Protein AF-A0A0Q8PZN9-F1 (afdb_monomer_lite)

pLDDT: mean 74.72, std 14.5, range [47.41, 95.44]

Foldseek 3Di:
DCVVCVVVVVVDDQQDKDFDDDPPDGPDIDGDHPDPVPPPDDPPVVVVVVVVVVVCPDD

Radius of gyration: 14.73 Å; chains: 1; bounding box: 26×35×27 Å

Sequence (59 aa):
MFFEQVPAWLDVQPGDVLRMYEGSRICGRATVRWIEQATWRMPEAEQERFARWLLAPEV

Structure (mmCIF, N/CA/C/O backbone):
data_AF-A0A0Q8PZN9-F1
#
_entry.id   AF-A0A0Q8PZN9-F1
#
loop_
_atom_site.group_PDB
_atom_site.id
_atom_site.type_symbol
_atom_site.label_atom_id
_atom_site.label_alt_id
_atom_site.label_comp_id
_atom_site.label_asym_id
_atom_site.label_entity_id
_atom_site.label_seq_id
_atom_site.pdbx_PDB_ins_code
_atom_site.Cartn_x
_atom_site.Cartn_y
_atom_site.Cartn_z
_atom_site.occupancy
_atom_site.B_iso_or_equiv
_atom_site.auth_seq_id
_atom_site.auth_comp_id
_atom_site.auth_asym_id
_atom_site.auth_atom_id
_atom_site.pdbx_PDB_model_num
ATOM 1 N N . MET A 1 1 ? 4.657 -11.050 -12.860 1.00 47.41 1 MET A N 1
ATOM 2 C CA . MET A 1 1 ? 4.499 -9.610 -13.160 1.00 47.41 1 MET A CA 1
ATOM 3 C C . MET A 1 1 ? 3.153 -9.168 -12.616 1.00 47.41 1 MET A C 1
ATOM 5 O O . MET A 1 1 ? 2.161 -9.763 -13.001 1.00 47.41 1 MET A O 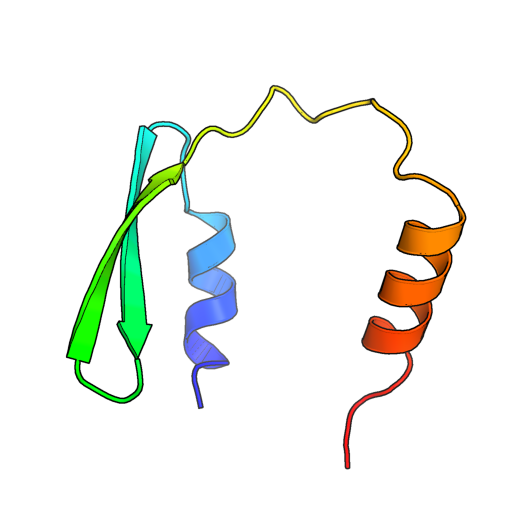1
ATOM 9 N N . PHE A 1 2 ? 3.121 -8.199 -11.698 1.00 52.97 2 PHE A N 1
ATOM 10 C CA . PHE A 1 2 ? 1.907 -7.746 -10.991 1.00 52.97 2 PHE A CA 1
ATOM 11 C C . PHE A 1 2 ? 1.356 -6.407 -11.530 1.00 52.97 2 PHE A C 1
ATOM 13 O O . PHE A 1 2 ? 0.565 -5.749 -10.864 1.00 52.97 2 PHE A O 1
ATOM 20 N N . PHE A 1 3 ? 1.772 -5.983 -12.730 1.00 49.91 3 PHE A N 1
ATOM 21 C CA . PHE A 1 3 ? 1.441 -4.661 -13.279 1.00 49.91 3 PHE A CA 1
ATOM 22 C C . PHE A 1 3 ? -0.062 -4.453 -13.524 1.00 49.91 3 PHE A C 1
ATOM 24 O O . PHE A 1 3 ? -0.562 -3.352 -13.322 1.00 49.91 3 PHE A O 1
ATOM 31 N N . GLU A 1 4 ? -0.804 -5.513 -13.852 1.00 54.34 4 GLU A N 1
ATOM 32 C CA . GLU A 1 4 ? -2.267 -5.456 -14.012 1.00 54.34 4 GLU A CA 1
ATOM 33 C C . GLU A 1 4 ? -3.018 -5.207 -12.696 1.00 54.34 4 GLU A C 1
ATOM 35 O O . GLU A 1 4 ? -4.179 -4.812 -12.715 1.00 54.34 4 GLU A O 1
ATOM 40 N N . GLN A 1 5 ? -2.369 -5.417 -11.545 1.00 54.19 5 GLN A N 1
ATOM 41 C CA . GLN A 1 5 ? -2.984 -5.213 -10.232 1.00 54.19 5 GLN A CA 1
ATOM 42 C C . GLN A 1 5 ? -2.726 -3.815 -9.671 1.00 54.19 5 GLN A C 1
ATOM 44 O O . GLN A 1 5 ? -3.375 -3.439 -8.702 1.00 54.19 5 GLN A O 1
ATOM 49 N N . VAL A 1 6 ? -1.825 -3.028 -10.270 1.00 55.09 6 VAL A N 1
ATOM 50 C CA . VAL A 1 6 ? -1.522 -1.655 -9.827 1.00 55.09 6 VAL A CA 1
ATOM 51 C C . VAL A 1 6 ? -2.776 -0.766 -9.777 1.00 55.09 6 VAL A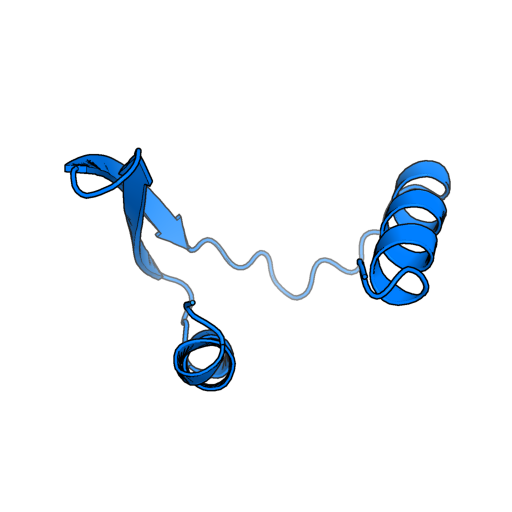 C 1
ATOM 53 O O . VAL A 1 6 ? -2.927 -0.056 -8.785 1.00 55.09 6 VAL A O 1
ATOM 56 N N . PRO A 1 7 ? -3.732 -0.835 -10.729 1.00 59.38 7 PRO A N 1
ATOM 57 C CA . PRO A 1 7 ? -4.991 -0.096 -10.610 1.00 59.38 7 PRO A CA 1
ATOM 58 C C . PRO A 1 7 ? -5.799 -0.463 -9.356 1.00 59.38 7 PRO A C 1
ATOM 60 O O . PRO A 1 7 ? -6.410 0.414 -8.760 1.00 59.38 7 PRO A O 1
ATOM 63 N N . ALA A 1 8 ? -5.746 -1.719 -8.898 1.00 61.38 8 ALA A N 1
ATOM 64 C CA . ALA A 1 8 ? -6.469 -2.173 -7.707 1.00 61.38 8 ALA A CA 1
ATOM 65 C C . ALA A 1 8 ? -5.870 -1.639 -6.392 1.00 61.38 8 ALA A C 1
ATOM 67 O O . ALA A 1 8 ? -6.526 -1.683 -5.355 1.00 61.38 8 ALA A O 1
ATOM 68 N N . TRP A 1 9 ? -4.643 -1.100 -6.414 1.00 65.44 9 TRP A N 1
ATOM 69 C CA . TRP A 1 9 ? -4.077 -0.414 -5.247 1.00 65.44 9 TRP A CA 1
ATOM 70 C C . TRP A 1 9 ? -4.763 0.928 -4.967 1.00 65.44 9 TRP A C 1
ATOM 72 O O . TRP A 1 9 ? -4.689 1.406 -3.837 1.00 65.44 9 TRP A O 1
ATOM 82 N N . LEU A 1 10 ? -5.454 1.514 -5.955 1.00 65.25 10 LEU A N 1
ATOM 83 C CA . LEU A 1 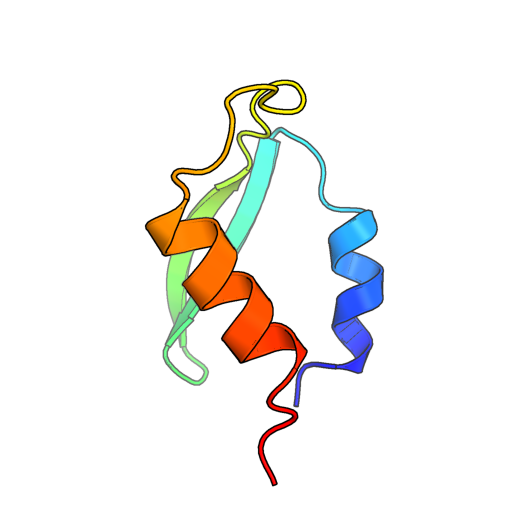10 ? -6.263 2.724 -5.760 1.00 65.25 10 LEU A CA 1
ATOM 84 C C . LEU A 1 10 ? -7.504 2.461 -4.897 1.00 65.25 10 LEU A C 1
ATOM 86 O O . LEU A 1 10 ? -7.999 3.382 -4.254 1.00 65.25 10 LEU A O 1
ATOM 90 N N . ASP A 1 11 ? -7.972 1.212 -4.847 1.00 75.94 11 ASP A N 1
ATOM 91 C CA . ASP A 1 11 ? -9.168 0.829 -4.095 1.00 75.94 11 ASP A CA 1
ATOM 92 C C . ASP A 1 11 ? -8.864 0.412 -2.648 1.00 75.94 11 ASP A C 1
ATOM 94 O O . ASP A 1 11 ? -9.794 0.196 -1.873 1.00 75.94 11 ASP A O 1
ATOM 98 N N . VAL A 1 12 ? -7.587 0.326 -2.254 1.00 80.88 12 VAL A N 1
ATOM 99 C CA . VAL A 1 12 ? -7.174 -0.089 -0.904 1.00 80.88 12 VAL A CA 1
ATOM 100 C C . VAL A 1 12 ? -7.594 0.955 0.132 1.00 80.88 12 VAL A C 1
ATOM 102 O O . VAL A 1 12 ? -7.098 2.083 0.148 1.00 80.88 12 VAL A O 1
ATOM 105 N N . GLN A 1 13 ? -8.466 0.561 1.055 1.00 83.12 13 GLN A N 1
ATOM 106 C CA . GLN A 1 13 ? -9.051 1.430 2.071 1.00 83.12 13 GLN A CA 1
ATOM 107 C C . GLN A 1 13 ? -8.345 1.320 3.431 1.00 83.12 13 GLN A C 1
ATOM 109 O O . GLN A 1 13 ? -7.670 0.329 3.735 1.00 83.12 13 GLN A O 1
ATOM 114 N N . PRO A 1 14 ? -8.496 2.334 4.307 1.00 83.19 14 PRO A N 1
ATOM 115 C CA . PRO A 1 14 ? -8.023 2.229 5.680 1.00 83.19 14 PRO A CA 1
ATOM 116 C C . PRO A 1 14 ? -8.734 1.077 6.394 1.00 83.19 14 PRO A C 1
ATOM 118 O O . PRO A 1 14 ? -9.955 0.975 6.367 1.00 83.19 14 PRO A O 1
ATOM 121 N N . GLY A 1 15 ? -7.965 0.231 7.075 1.00 84.06 15 GLY A N 1
ATOM 122 C CA . GLY A 1 15 ? -8.465 -0.965 7.753 1.00 84.06 15 GLY A CA 1
ATOM 123 C C . GLY A 1 15 ? -8.360 -2.249 6.931 1.00 84.06 15 GLY A C 1
ATOM 124 O O . GLY A 1 15 ? -8.465 -3.326 7.522 1.00 84.06 15 GLY A O 1
ATOM 125 N N . ASP A 1 16 ? -8.073 -2.168 5.628 1.00 88.94 16 ASP A N 1
ATOM 126 C CA . ASP A 1 16 ? -7.865 -3.356 4.801 1.00 88.94 16 ASP A CA 1
ATOM 127 C C . ASP A 1 16 ? -6.694 -4.198 5.312 1.00 88.94 16 ASP A C 1
ATOM 129 O O . ASP A 1 16 ? -5.704 -3.684 5.839 1.00 88.94 16 ASP A O 1
ATOM 133 N N . VAL A 1 17 ? -6.792 -5.519 5.153 1.00 90.56 17 VAL A N 1
ATOM 134 C CA . VAL A 1 17 ? -5.726 -6.452 5.534 1.00 90.56 17 VAL A CA 1
ATOM 135 C C . VAL A 1 17 ? -5.043 -6.984 4.285 1.00 90.56 17 VAL A C 1
ATOM 137 O O . VAL A 1 17 ? -5.597 -7.808 3.556 1.00 90.56 17 VAL A O 1
ATOM 140 N N . LEU A 1 18 ? -3.802 -6.558 4.075 1.00 89.12 18 LEU A N 1
ATOM 141 C CA . LEU A 1 18 ? -2.967 -7.009 2.971 1.00 89.12 18 LEU A CA 1
ATOM 142 C C . LEU A 1 18 ? -2.122 -8.211 3.395 1.00 89.12 18 LEU A C 1
ATOM 144 O O . LEU A 1 18 ? -1.659 -8.310 4.534 1.00 89.12 18 LEU A O 1
ATOM 148 N N . ARG A 1 19 ? -1.923 -9.148 2.467 1.00 92.00 19 ARG A N 1
ATOM 149 C CA . ARG A 1 19 ? -1.050 -10.313 2.659 1.00 92.00 19 ARG A CA 1
ATOM 150 C C . ARG A 1 19 ? 0.352 -9.977 2.168 1.00 92.00 19 ARG A C 1
ATOM 152 O O . ARG A 1 19 ? 0.510 -9.406 1.095 1.00 92.00 19 ARG A O 1
ATOM 159 N N . MET A 1 20 ? 1.351 -10.380 2.939 1.00 89.50 20 MET A N 1
ATOM 160 C CA . MET A 1 20 ? 2.756 -10.289 2.554 1.00 89.50 20 MET A CA 1
ATOM 161 C C . MET A 1 20 ? 3.194 -11.623 1.966 1.00 89.50 20 MET A C 1
ATOM 163 O O . MET A 1 20 ? 2.834 -12.677 2.504 1.00 89.50 20 MET A O 1
ATOM 167 N N . TYR A 1 21 ? 3.967 -11.573 0.886 1.00 89.62 21 TYR A N 1
ATOM 168 C CA . TYR A 1 21 ? 4.418 -12.757 0.167 1.00 89.62 21 TYR A CA 1
ATOM 169 C C . TYR A 1 21 ? 5.945 -12.825 0.093 1.00 89.62 21 TYR A C 1
ATOM 171 O O . TYR A 1 21 ? 6.601 -11.821 -0.171 1.00 89.62 21 TYR A O 1
ATOM 179 N N . GLU A 1 22 ? 6.485 -14.029 0.271 1.00 88.19 22 GLU A N 1
ATOM 180 C CA . GLU A 1 22 ? 7.858 -14.405 -0.069 1.00 88.19 22 GLU A CA 1
ATOM 181 C C . GLU A 1 22 ? 7.786 -15.488 -1.156 1.00 88.19 22 GLU A C 1
ATOM 183 O O . GLU A 1 22 ? 7.374 -16.629 -0.911 1.00 88.19 22 GLU A O 1
ATOM 188 N N . GLY A 1 23 ? 8.091 -15.106 -2.399 1.00 91.12 23 GLY A N 1
ATOM 189 C CA . GLY A 1 23 ? 7.797 -15.937 -3.567 1.00 91.12 23 GLY A CA 1
ATOM 190 C C . GLY A 1 23 ? 6.297 -16.241 -3.667 1.00 91.12 23 GLY A C 1
ATOM 191 O O . GLY A 1 23 ? 5.475 -15.332 -3.758 1.00 91.12 23 GLY A O 1
ATOM 192 N N . SER A 1 24 ? 5.930 -17.524 -3.639 1.00 91.44 24 SER A N 1
ATOM 193 C CA . SER A 1 24 ? 4.532 -17.982 -3.660 1.00 91.44 24 SER A CA 1
ATOM 194 C C . SER A 1 24 ? 3.913 -18.188 -2.270 1.00 91.44 24 SER A C 1
ATOM 196 O O . SER A 1 24 ? 2.740 -18.552 -2.171 1.00 91.44 24 SER A O 1
ATOM 198 N N . ARG A 1 25 ? 4.670 -17.981 -1.181 1.00 91.94 25 ARG A N 1
ATOM 199 C CA . ARG A 1 25 ? 4.210 -18.241 0.193 1.00 91.94 25 ARG A CA 1
ATOM 200 C C . ARG A 1 25 ? 3.736 -16.959 0.859 1.00 91.94 25 ARG A C 1
ATOM 202 O O . ARG A 1 25 ? 4.387 -15.929 0.746 1.00 91.94 25 ARG A O 1
ATOM 209 N N . ILE A 1 26 ? 2.642 -17.039 1.618 1.00 92.25 26 ILE A N 1
ATOM 210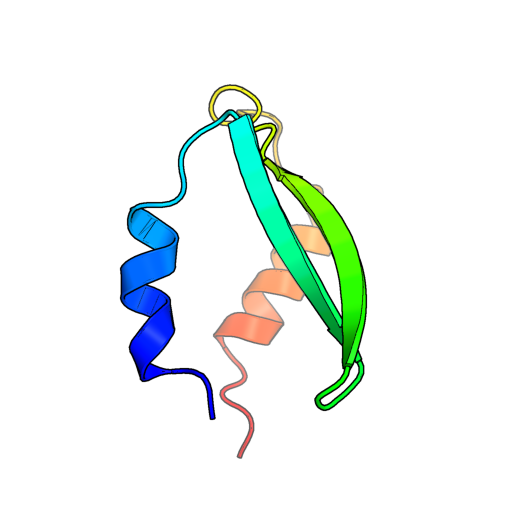 C CA . ILE A 1 26 ? 2.228 -15.950 2.513 1.00 92.25 26 ILE A CA 1
ATOM 211 C C . ILE A 1 26 ? 3.122 -15.995 3.753 1.00 92.25 26 ILE A C 1
ATOM 213 O O . ILE A 1 26 ? 3.103 -16.985 4.485 1.00 92.25 26 ILE A O 1
ATOM 217 N N . CYS A 1 27 ? 3.874 -14.926 3.995 1.00 95.44 27 CYS A N 1
ATOM 218 C CA . CYS A 1 27 ? 4.776 -14.797 5.141 1.00 95.44 27 CYS A CA 1
ATOM 219 C C . CYS A 1 27 ? 4.234 -13.862 6.232 1.00 95.44 27 CYS A C 1
ATOM 221 O O . CYS A 1 27 ? 4.746 -13.855 7.348 1.00 95.44 27 CYS A O 1
ATOM 223 N N . GLY A 1 28 ? 3.173 -13.102 5.949 1.00 93.69 28 GLY A N 1
ATOM 224 C CA . GLY A 1 28 ? 2.630 -12.153 6.914 1.00 93.69 28 GLY A CA 1
ATOM 225 C C . GLY A 1 28 ? 1.316 -11.518 6.485 1.00 93.69 28 GLY A 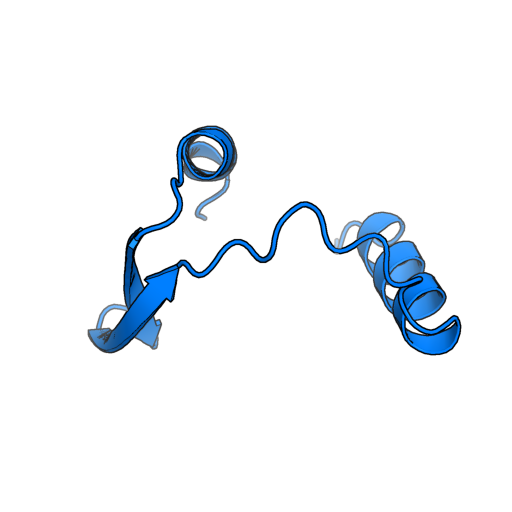C 1
ATOM 226 O O . GLY A 1 28 ? 0.793 -11.764 5.393 1.00 93.69 28 GLY A O 1
ATOM 227 N N . ARG A 1 29 ? 0.768 -10.697 7.381 1.00 94.50 29 ARG A N 1
ATOM 228 C CA . ARG A 1 29 ? -0.399 -9.847 7.135 1.00 94.50 29 ARG A CA 1
ATOM 229 C C . ARG A 1 29 ? -0.156 -8.477 7.756 1.00 94.50 29 ARG A C 1
ATOM 231 O O . ARG A 1 29 ? 0.400 -8.404 8.848 1.00 94.50 29 ARG A O 1
ATOM 238 N N . ALA A 1 30 ? -0.608 -7.428 7.085 1.00 86.19 30 ALA A N 1
ATOM 239 C CA . ALA A 1 30 ? -0.532 -6.058 7.570 1.00 86.19 30 ALA A CA 1
ATOM 240 C C . ALA A 1 30 ? -1.899 -5.385 7.442 1.00 86.19 30 ALA A C 1
ATOM 242 O O . ALA A 1 30 ? -2.614 -5.615 6.469 1.00 86.19 30 ALA A O 1
ATOM 243 N N . THR A 1 31 ? -2.256 -4.557 8.420 1.00 88.12 31 THR A N 1
ATOM 244 C CA . THR A 1 31 ? -3.453 -3.714 8.348 1.00 88.12 31 THR A CA 1
ATOM 245 C C . THR A 1 31 ? -3.071 -2.351 7.808 1.00 88.12 31 THR A C 1
ATOM 247 O O . THR A 1 31 ? -2.161 -1.704 8.328 1.00 88.12 31 THR A O 1
ATOM 250 N N . VAL A 1 32 ? -3.798 -1.896 6.797 1.00 83.69 32 VAL A N 1
ATOM 251 C CA . VAL A 1 32 ? -3.606 -0.585 6.199 1.00 83.69 32 VAL A CA 1
ATOM 252 C C . VAL A 1 32 ? -4.059 0.473 7.193 1.00 83.69 32 VAL A C 1
ATOM 254 O O . VAL A 1 32 ? -5.234 0.593 7.538 1.00 83.69 32 VAL A O 1
ATOM 257 N N . ARG A 1 33 ? -3.104 1.259 7.673 1.00 77.25 33 ARG A N 1
ATOM 258 C CA . ARG A 1 33 ? -3.361 2.503 8.389 1.00 77.25 33 ARG A CA 1
ATOM 259 C C . ARG A 1 33 ? -2.959 3.620 7.442 1.00 77.25 33 ARG A C 1
ATOM 261 O O . ARG A 1 33 ? -1.814 4.057 7.471 1.00 77.25 33 ARG A O 1
ATOM 268 N N . TRP A 1 34 ? -3.874 4.048 6.571 1.00 67.25 34 TRP A N 1
ATOM 269 C CA . TRP A 1 34 ? -3.686 5.344 5.931 1.00 67.25 34 TRP A CA 1
ATOM 270 C C . TRP A 1 34 ? -3.710 6.369 7.059 1.00 67.25 34 TRP A C 1
ATOM 272 O O . TRP A 1 34 ? -4.733 6.576 7.707 1.00 67.25 34 TRP A O 1
ATOM 282 N N . ILE A 1 35 ? -2.551 6.935 7.360 1.00 59.97 35 ILE A N 1
ATOM 283 C CA . ILE A 1 35 ? -2.483 8.171 8.124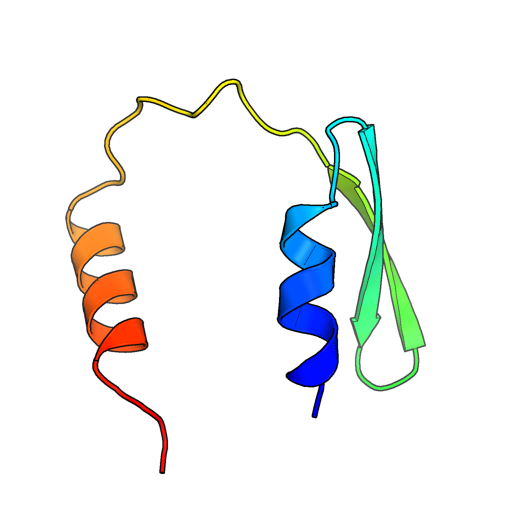 1.00 59.97 35 ILE A CA 1
ATOM 284 C C . ILE A 1 35 ? -3.212 9.190 7.242 1.00 59.97 35 ILE A C 1
ATOM 286 O O . ILE A 1 35 ? -2.928 9.215 6.040 1.00 59.97 35 ILE A O 1
ATOM 290 N N . GLU A 1 36 ? -4.181 9.944 7.788 1.00 57.31 36 GLU A N 1
ATOM 291 C CA . GLU A 1 36 ? -4.770 11.115 7.108 1.00 57.31 36 GLU A CA 1
ATOM 292 C C . GLU A 1 36 ? -3.676 11.772 6.284 1.00 57.31 36 GLU A C 1
ATOM 294 O O . GLU A 1 36 ? -2.646 12.052 6.899 1.00 57.31 36 GLU A O 1
ATOM 299 N N . GLN A 1 37 ? -3.860 11.886 4.951 1.00 55.84 37 GLN A N 1
ATOM 300 C CA . GLN A 1 37 ? -2.839 12.297 3.970 1.00 55.84 37 GLN A CA 1
ATOM 301 C C . GLN A 1 37 ? -1.673 12.951 4.687 1.00 55.84 37 GLN A C 1
ATOM 303 O O . GLN A 1 37 ? -1.796 14.112 5.076 1.00 55.84 37 GLN A O 1
ATOM 308 N N . ALA A 1 38 ? -0.629 12.175 4.999 1.00 52.16 38 ALA A N 1
ATOM 309 C CA . ALA A 1 38 ? 0.402 12.665 5.893 1.00 52.16 38 ALA A CA 1
ATOM 310 C C . ALA A 1 38 ? 1.000 13.908 5.229 1.00 52.16 38 ALA A C 1
ATOM 312 O O . ALA A 1 38 ? 1.769 13.810 4.280 1.00 52.16 38 ALA A O 1
ATOM 313 N N . THR A 1 39 ? 0.608 15.095 5.701 1.00 56.00 39 THR A N 1
ATOM 314 C CA . THR A 1 39 ? 1.087 16.392 5.193 1.00 56.00 39 THR A CA 1
ATOM 315 C C . THR A 1 39 ? 2.530 16.647 5.615 1.00 56.00 39 THR A C 1
ATOM 317 O O . THR A 1 39 ? 3.127 17.677 5.301 1.00 56.00 39 THR A O 1
ATOM 320 N N . TRP A 1 40 ? 3.098 15.688 6.339 1.00 58.03 40 TRP A N 1
ATOM 321 C CA . TRP A 1 40 ? 4.467 15.652 6.775 1.00 58.03 40 TRP A CA 1
ATOM 322 C C . TRP A 1 40 ? 5.327 15.559 5.529 1.00 58.03 40 TRP A C 1
ATOM 324 O O . TRP A 1 40 ? 5.252 14.594 4.768 1.00 58.03 40 TRP A O 1
ATOM 334 N N . ARG A 1 41 ? 6.130 16.600 5.306 1.00 66.06 41 ARG A N 1
ATOM 335 C CA . ARG A 1 41 ? 7.093 16.598 4.213 1.00 66.06 41 ARG A CA 1
ATOM 336 C C . ARG A 1 41 ? 7.962 15.356 4.350 1.00 66.06 41 ARG A C 1
ATOM 338 O O . ARG A 1 41 ? 8.647 15.188 5.357 1.00 66.06 41 ARG A O 1
ATOM 345 N N . MET A 1 42 ? 7.937 14.521 3.316 1.00 75.88 42 MET A N 1
ATOM 346 C CA . MET A 1 42 ? 8.913 13.456 3.138 1.00 75.88 42 MET A CA 1
ATOM 347 C C . MET A 1 42 ? 10.318 14.065 3.288 1.00 75.88 42 MET A C 1
ATOM 349 O O . MET A 1 42 ? 10.567 15.123 2.703 1.00 75.88 42 MET A O 1
ATOM 353 N N . PRO A 1 43 ? 11.231 13.477 4.076 1.00 85.69 43 PRO A N 1
ATOM 354 C CA . PRO A 1 43 ? 12.591 13.989 4.189 1.00 85.69 43 PRO A CA 1
ATOM 355 C C . PRO A 1 43 ? 13.253 14.088 2.812 1.00 85.69 43 PRO A C 1
ATOM 357 O O . PRO A 1 43 ? 13.071 13.212 1.971 1.00 85.69 43 PRO A O 1
ATOM 360 N N . GLU A 1 44 ? 14.025 15.145 2.572 1.00 84.88 44 GLU A N 1
ATOM 361 C CA . GLU A 1 44 ? 14.574 15.473 1.245 1.00 84.88 44 GLU A CA 1
ATOM 362 C C . GLU A 1 44 ? 15.383 14.318 0.628 1.00 84.88 44 GLU A C 1
ATOM 364 O O . GLU A 1 44 ? 15.190 13.968 -0.534 1.00 84.88 44 GLU A O 1
ATOM 369 N N . ALA A 1 45 ? 16.175 13.617 1.445 1.00 80.50 45 ALA A N 1
ATOM 370 C CA . ALA A 1 45 ? 16.916 12.428 1.026 1.00 80.50 45 ALA A CA 1
ATOM 371 C C . ALA A 1 45 ? 16.011 11.286 0.519 1.00 80.50 45 ALA A C 1
ATOM 373 O O . ALA A 1 45 ? 16.389 10.532 -0.381 1.00 80.50 45 ALA A O 1
ATOM 374 N N . GLU A 1 46 ? 14.809 11.143 1.079 1.00 81.19 46 GLU A N 1
ATOM 375 C CA . GLU A 1 46 ? 13.830 10.160 0.612 1.00 81.19 46 GLU A CA 1
ATOM 376 C C . GLU A 1 46 ? 13.105 10.629 -0.648 1.00 81.19 46 GLU A C 1
ATOM 378 O O . GLU A 1 46 ? 12.851 9.806 -1.529 1.00 81.19 46 GLU A O 1
ATOM 383 N N . GLN A 1 47 ? 12.854 11.939 -0.780 1.00 82.25 47 GLN A N 1
ATOM 384 C CA . GLN A 1 47 ? 12.300 12.519 -2.006 1.00 82.25 47 GLN A CA 1
ATOM 385 C C . GLN A 1 47 ? 13.227 12.276 -3.197 1.00 82.25 47 GLN A C 1
ATOM 387 O O . GLN A 1 47 ? 12.777 11.806 -4.240 1.00 82.25 47 GLN A O 1
ATOM 392 N N . GLU A 1 48 ? 14.528 12.521 -3.034 1.00 84.06 48 GLU A N 1
ATOM 393 C CA . GLU A 1 48 ? 15.515 12.260 -4.082 1.00 84.06 48 GLU A CA 1
ATOM 394 C C . GLU A 1 48 ? 15.599 10.778 -4.446 1.00 84.06 48 GLU A C 1
ATOM 396 O O . GLU A 1 48 ? 15.677 10.431 -5.625 1.00 84.06 48 GLU A O 1
ATOM 401 N N . ARG A 1 49 ? 15.581 9.891 -3.443 1.00 75.75 49 ARG A N 1
ATOM 402 C CA . ARG A 1 49 ? 15.613 8.440 -3.665 1.00 75.75 49 ARG A CA 1
ATOM 403 C C . ARG A 1 49 ? 14.387 7.982 -4.454 1.00 75.75 49 ARG A C 1
ATOM 405 O O . ARG A 1 49 ? 14.529 7.206 -5.396 1.00 75.75 49 ARG A O 1
ATOM 412 N N . PHE A 1 50 ? 13.206 8.487 -4.101 1.00 76.25 50 PHE A N 1
ATOM 413 C CA . PHE A 1 50 ? 11.960 8.178 -4.797 1.00 76.25 50 PHE A CA 1
ATOM 414 C C . PHE A 1 50 ? 11.929 8.752 -6.220 1.00 76.25 50 PHE A C 1
ATOM 416 O O . PHE A 1 50 ? 11.553 8.052 -7.157 1.00 76.25 50 PHE A O 1
ATOM 423 N N . ALA A 1 51 ? 12.402 9.987 -6.413 1.00 83.19 51 ALA A N 1
ATOM 424 C CA . ALA A 1 51 ? 12.503 10.608 -7.732 1.00 83.19 51 ALA A CA 1
ATOM 425 C C . ALA A 1 51 ? 13.455 9.838 -8.659 1.00 83.19 51 ALA A C 1
ATOM 427 O O . ALA A 1 51 ? 13.126 9.604 -9.819 1.00 83.19 51 ALA A O 1
ATOM 428 N N . ARG A 1 52 ? 14.609 9.384 -8.148 1.00 82.44 52 ARG A N 1
ATOM 429 C CA . ARG A 1 52 ? 15.540 8.539 -8.914 1.00 82.44 52 ARG A CA 1
ATOM 430 C C . ARG A 1 52 ? 14.913 7.206 -9.308 1.00 82.44 52 ARG A C 1
ATOM 432 O O . ARG A 1 52 ? 15.123 6.770 -10.429 1.00 82.44 52 ARG A O 1
ATOM 439 N N . TRP A 1 53 ? 14.137 6.588 -8.418 1.00 75.44 53 TRP A N 1
ATOM 440 C CA . TRP A 1 53 ? 13.416 5.350 -8.721 1.00 75.44 53 TRP A CA 1
ATOM 441 C C . TRP A 1 53 ? 12.355 5.544 -9.816 1.00 75.44 53 TRP A C 1
ATOM 443 O O . TRP A 1 53 ? 12.294 4.749 -10.744 1.00 75.44 53 TRP A O 1
ATOM 453 N N . LEU A 1 54 ? 11.573 6.629 -9.770 1.00 73.75 54 LEU A N 1
ATOM 454 C CA . LEU A 1 54 ? 10.577 6.934 -10.809 1.00 73.75 54 LEU A CA 1
ATOM 455 C C . LEU A 1 54 ? 11.198 7.241 -12.180 1.00 73.75 54 LEU A C 1
ATOM 457 O O . LEU A 1 54 ? 10.597 6.946 -13.211 1.00 73.75 54 LEU A O 1
ATOM 461 N N . LEU A 1 55 ? 12.374 7.872 -12.192 1.00 79.81 55 LEU A N 1
ATOM 462 C CA . LEU A 1 55 ? 13.076 8.291 -13.410 1.00 79.81 55 LEU A CA 1
ATOM 463 C C . LEU A 1 55 ? 14.024 7.225 -13.968 1.00 79.81 55 LEU A C 1
ATOM 465 O O . LEU A 1 55 ? 14.530 7.393 -15.077 1.00 79.81 55 LEU A O 1
ATOM 469 N N . ALA A 1 56 ? 14.263 6.148 -13.223 1.00 68.31 56 ALA A N 1
ATOM 470 C CA . ALA A 1 56 ? 14.978 4.973 -13.688 1.00 68.31 56 ALA A CA 1
ATOM 471 C C . ALA A 1 56 ? 13.958 3.865 -13.996 1.00 68.31 56 ALA A C 1
ATOM 473 O O . ALA A 1 56 ? 13.725 3.005 -13.145 1.00 68.31 56 ALA A O 1
ATOM 474 N N . PRO A 1 57 ? 13.330 3.856 -15.191 1.00 55.12 57 PRO A N 1
ATOM 475 C CA . PRO A 1 57 ? 12.685 2.645 -15.661 1.00 55.12 57 PRO A CA 1
ATOM 476 C C . PRO A 1 57 ? 13.813 1.624 -15.826 1.00 55.12 57 PRO A C 1
ATOM 478 O O . PRO A 1 57 ? 14.670 1.786 -16.695 1.00 55.12 57 PRO A O 1
ATOM 481 N N . GLU A 1 58 ? 13.901 0.646 -14.928 1.00 56.53 58 GLU A N 1
ATOM 482 C CA . GLU A 1 58 ? 14.844 -0.457 -15.104 1.00 56.53 58 GLU A CA 1
ATOM 483 C C . GLU A 1 58 ? 14.619 -1.083 -16.492 1.00 56.53 58 GLU A C 1
ATOM 485 O O . GLU A 1 58 ? 13.481 -1.357 -16.883 1.00 56.53 58 GLU A O 1
ATOM 490 N N . VAL A 1 59 ? 15.721 -1.220 -17.237 1.00 48.91 59 VAL A N 1
ATOM 491 C CA . VAL A 1 59 ? 15.846 -2.014 -18.470 1.00 48.91 59 VAL A CA 1
ATOM 492 C C . VAL A 1 59 ? 15.572 -3.481 -18.166 1.00 48.91 59 VAL A C 1
ATOM 494 O O . VAL A 1 59 ? 16.097 -3.962 -17.137 1.00 48.91 59 VAL A O 1
#

Secondary structure (DSSP, 8-state):
--GGGGGGGGGPPTT-EEEEEETTEEEEEEE----TT--SPPPHHHHHHHHHHHH----